Protein AF-A0A512HS38-F1 (afdb_monomer)

Sequence (166 aa):
MVKAQSPTPPDPGSSPLTYTVEVERELPLPPRETALTIDDILADSRSWGAIENRPLHRVSRDGAARILLASPATTDKLCAPLETRGKVSCRNGDLVVLNARRWAHATDSYRDDVLSYRIYLVNHEVGHLLGRGHEECPGQGLPAPVMQQQTYGLDGCRRNVWPSGG

Secondary structure (DSSP, 8-state):
--PPPPPPPPPTTPPPEEEEEEE-TTSSS-HHHHHHHHHHHHHSTTSHHHHTT--EEE-SS--SEEEEEE-HHHHHHHTTTS--TTS--EEETTEEEEEHHHHHH--GGGTT-HHHHHHHHHHHHHHHHTTPPP----STTSBPPTTS-TTT--TTPBP--SSTT-

Solvent-accessible surface area (backbone atoms only — not comparable to full-atom values): 9254 Å² total; per-residue (Å²): 135,84,80,81,78,76,84,78,79,78,65,95,72,50,75,59,51,34,23,28,72,47,58,48,90,86,52,98,62,62,56,68,61,54,40,50,52,52,48,55,46,47,66,32,73,47,19,61,21,53,74,66,52,34,44,61,41,83,40,96,63,93,32,77,26,39,40,33,39,24,52,33,72,55,32,33,63,66,42,53,91,48,86,37,83,52,72,47,60,42,59,48,84,54,37,28,39,40,26,41,61,43,61,74,55,31,40,87,94,27,63,92,40,40,68,57,38,44,42,22,53,52,48,31,32,49,33,42,64,74,67,48,65,78,45,69,54,85,36,71,71,34,47,19,34,28,40,24,67,54,84,83,46,50,83,54,21,35,91,40,41,32,67,62,75,76

Foldseek 3Di:
DDDDDDDDDADQCAEAQEEEEEEDPPDPDDRVVVVVLLVVLCPDCLADCNVRVHHHHYDHDDGPAYEYEDELVVQCVQVPPDRCVSQAWADDARYTYGRNVCLVQNAPLQNVPSSLRNSLRSRQRVCVNVVHAADAQPDAAAAHQSSHPCSVHNRNYDYDRGNPRD

InterPro domains:
  IPR022603 Domain of unknown function DUF3152 [PF11350] (16-155)

pLDDT: mean 90.56, std 16.26, range [25.78, 98.81]

Mean predicted aligned error: 5.72 Å

Organism: NCBI:txid416568

Structure (mmCIF, N/CA/C/O backbone):
data_AF-A0A512HS38-F1
#
_entry.id   AF-A0A512HS38-F1
#
loop_
_atom_site.group_PDB
_atom_site.id
_atom_site.type_symbol
_atom_site.label_atom_id
_atom_site.label_alt_id
_atom_site.label_comp_id
_atom_site.label_asym_id
_atom_site.label_entity_id
_atom_site.label_seq_id
_atom_site.pdbx_PDB_ins_code
_atom_site.Cartn_x
_atom_site.Cartn_y
_atom_site.Cartn_z
_atom_site.occupancy
_atom_site.B_iso_or_equiv
_atom_site.auth_seq_id
_atom_site.auth_comp_id
_atom_site.auth_asym_id
_atom_site.auth_atom_i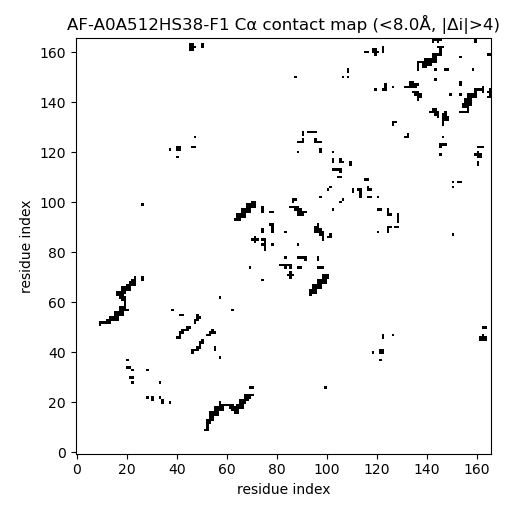d
_atom_site.pdbx_PDB_model_num
ATOM 1 N N . MET A 1 1 ? 11.268 21.304 34.332 1.00 36.81 1 MET A N 1
ATOM 2 C CA . MET A 1 1 ? 9.911 21.300 33.745 1.00 36.81 1 MET A CA 1
ATOM 3 C C . MET A 1 1 ? 10.067 21.439 32.239 1.00 36.81 1 MET A C 1
ATOM 5 O O . MET A 1 1 ? 10.434 22.515 31.788 1.00 36.81 1 MET A O 1
ATOM 9 N N . VAL A 1 2 ? 9.921 20.355 31.476 1.00 28.66 2 VAL A N 1
ATOM 10 C CA . VAL A 1 2 ? 10.061 20.398 30.011 1.00 28.66 2 VAL A CA 1
ATOM 11 C C . VAL A 1 2 ? 8.680 20.683 29.431 1.00 28.66 2 VAL A C 1
ATOM 13 O O . VAL A 1 2 ? 7.751 19.909 29.647 1.00 28.66 2 VAL A O 1
ATOM 16 N N . LYS A 1 3 ? 8.525 21.836 28.773 1.00 25.78 3 LYS A N 1
ATOM 17 C CA . LYS A 1 3 ? 7.300 22.188 28.049 1.00 25.78 3 LYS A CA 1
ATOM 18 C C . LYS A 1 3 ? 7.170 21.263 26.839 1.00 25.78 3 LYS A C 1
ATOM 20 O O . LYS A 1 3 ? 8.071 21.233 26.004 1.00 25.78 3 LYS A O 1
ATOM 25 N N . ALA A 1 4 ? 6.056 20.543 26.750 1.00 30.08 4 ALA A N 1
ATOM 26 C CA . ALA A 1 4 ? 5.655 19.858 25.530 1.00 30.08 4 ALA A CA 1
ATOM 27 C C . ALA A 1 4 ? 5.456 20.900 24.416 1.00 30.08 4 ALA A C 1
ATOM 29 O O . ALA A 1 4 ? 4.760 21.898 24.618 1.00 30.08 4 ALA A O 1
ATOM 30 N N . GLN A 1 5 ? 6.107 20.699 23.272 1.00 32.47 5 GLN A N 1
ATOM 31 C CA . GLN A 1 5 ? 5.839 21.474 22.063 1.00 32.47 5 GLN A CA 1
ATOM 32 C C . GLN A 1 5 ? 4.540 20.965 21.444 1.00 32.47 5 GLN A C 1
ATOM 34 O O . GLN A 1 5 ? 4.385 19.768 21.209 1.00 32.47 5 GLN A O 1
ATOM 39 N N . SER A 1 6 ? 3.601 21.882 21.220 1.00 35.00 6 SER A N 1
ATOM 40 C CA . SER A 1 6 ? 2.385 21.612 20.460 1.00 35.00 6 SER A CA 1
ATOM 41 C C . SER A 1 6 ? 2.747 21.156 19.039 1.00 35.00 6 SER A C 1
ATOM 43 O O . SER A 1 6 ? 3.706 21.689 18.475 1.00 35.00 6 SER A O 1
ATOM 45 N N . PRO A 1 7 ? 2.001 20.210 18.442 1.00 38.53 7 PRO A N 1
ATOM 46 C CA . PRO A 1 7 ? 2.258 19.772 17.076 1.00 38.53 7 PRO A CA 1
ATOM 47 C C . PRO A 1 7 ? 2.070 20.939 16.100 1.00 38.53 7 PRO A C 1
ATOM 49 O O . PRO A 1 7 ? 1.087 21.680 16.171 1.00 38.53 7 PRO A O 1
ATOM 52 N N . THR A 1 8 ? 3.041 21.112 15.207 1.00 42.53 8 THR A N 1
ATOM 53 C CA . THR A 1 8 ? 2.995 22.092 14.120 1.00 42.53 8 THR A CA 1
ATOM 54 C C . THR A 1 8 ? 1.828 21.754 13.183 1.00 42.53 8 THR A C 1
ATOM 56 O O . THR A 1 8 ? 1.689 20.587 12.807 1.00 42.53 8 THR A O 1
ATOM 59 N N . PRO A 1 9 ? 0.980 22.726 12.798 1.00 44.84 9 PRO A N 1
ATOM 60 C CA . PRO A 1 9 ? -0.054 22.483 11.800 1.00 44.84 9 PRO A CA 1
ATOM 61 C C . PRO A 1 9 ? 0.585 22.072 10.461 1.00 44.84 9 PRO A C 1
ATOM 63 O O . PRO A 1 9 ? 1.649 22.596 10.126 1.00 44.84 9 PRO A O 1
ATOM 66 N N . PRO A 1 10 ? -0.023 21.146 9.699 1.00 48.50 10 PRO A N 1
ATOM 67 C CA . PRO A 1 10 ? 0.516 20.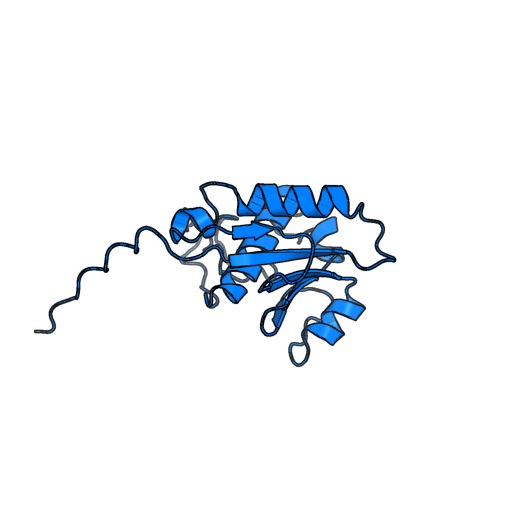723 8.412 1.00 48.50 10 PRO A CA 1
ATOM 68 C C . PRO A 1 10 ? 0.559 21.890 7.418 1.00 48.50 10 PRO A C 1
ATOM 70 O O . PRO A 1 10 ? -0.349 22.722 7.372 1.00 48.50 10 PRO A O 1
ATOM 73 N N . ASP A 1 11 ? 1.624 21.926 6.618 1.00 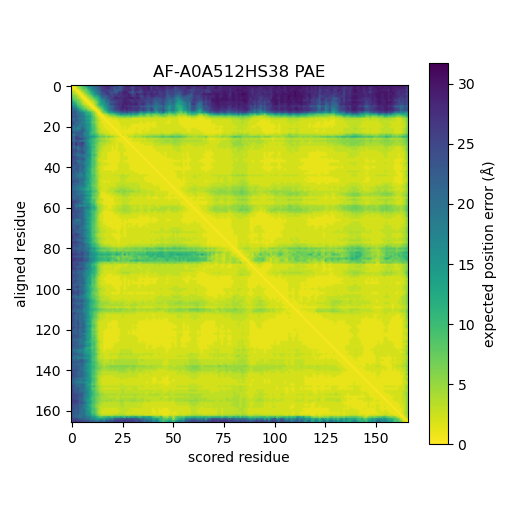54.09 11 ASP A N 1
ATOM 74 C CA . ASP A 1 11 ? 1.887 22.973 5.631 1.00 54.09 11 ASP A CA 1
ATOM 75 C C . ASP A 1 11 ? 0.851 22.888 4.488 1.00 54.09 11 ASP A C 1
ATOM 77 O O . ASP A 1 11 ? 0.688 21.817 3.883 1.00 54.09 11 ASP A O 1
ATOM 81 N N . PRO A 1 12 ? 0.108 23.965 4.174 1.00 45.00 12 PRO A N 1
ATOM 82 C CA . PRO A 1 12 ? -0.843 23.966 3.073 1.00 45.00 12 PRO A CA 1
ATOM 83 C C . PRO A 1 12 ? -0.075 24.041 1.746 1.00 45.00 12 PRO A C 1
ATOM 85 O O . PRO A 1 12 ? 0.206 25.123 1.242 1.00 45.00 12 PRO A O 1
ATOM 88 N N . GLY A 1 13 ? 0.273 22.883 1.178 1.00 50.84 13 GLY A N 1
ATOM 89 C CA . GLY A 1 13 ? 0.879 22.806 -0.159 1.00 50.84 13 GLY A CA 1
ATOM 90 C C . GLY A 1 13 ? 2.068 21.864 -0.311 1.00 50.84 13 GLY A C 1
ATOM 91 O O . GLY A 1 13 ? 2.887 22.088 -1.202 1.00 50.84 13 GLY A O 1
ATOM 92 N N . SER A 1 14 ? 2.201 20.826 0.521 1.00 62.03 14 SER A N 1
ATOM 93 C CA . SER A 1 14 ? 3.265 19.845 0.304 1.00 62.03 14 SER A CA 1
ATOM 94 C C . SER A 1 14 ? 3.130 19.208 -1.090 1.00 62.03 14 SER A C 1
ATOM 96 O O . SER A 1 14 ? 2.057 18.746 -1.485 1.00 62.03 14 SER A O 1
ATOM 98 N N . SER A 1 15 ? 4.212 19.260 -1.876 1.00 79.62 15 SER A N 1
ATOM 99 C CA . SER A 1 15 ? 4.212 18.753 -3.250 1.00 79.62 15 SER A CA 1
ATOM 100 C C . SER A 1 15 ? 3.752 17.294 -3.284 1.00 79.62 15 SER A C 1
ATOM 102 O O . SER A 1 15 ? 4.189 16.496 -2.439 1.00 79.62 15 SER A O 1
ATOM 104 N N . PRO A 1 16 ? 2.905 16.923 -4.262 1.00 88.81 16 PRO A N 1
ATOM 105 C CA . PRO A 1 16 ? 2.365 15.579 -4.337 1.00 88.81 16 PRO A CA 1
ATOM 106 C C . PRO A 1 16 ? 3.488 14.546 -4.449 1.00 88.81 16 PRO A C 1
ATOM 108 O O . PRO A 1 16 ? 4.452 14.740 -5.195 1.00 88.81 16 PRO A O 1
ATOM 111 N N . LEU A 1 17 ? 3.358 13.429 -3.732 1.00 94.75 17 LEU A N 1
ATOM 112 C CA . LEU A 1 17 ? 4.208 12.268 -3.978 1.00 94.75 17 LEU A CA 1
ATOM 113 C C . LEU A 1 17 ? 3.668 11.547 -5.212 1.00 94.75 17 LEU A C 1
ATOM 115 O O . LEU A 1 17 ? 2.566 10.992 -5.192 1.00 94.75 17 LEU A O 1
ATOM 119 N N . THR A 1 18 ? 4.435 11.574 -6.298 1.00 97.19 18 THR A N 1
ATOM 120 C CA . THR A 1 18 ? 4.066 10.864 -7.519 1.00 97.19 18 THR A CA 1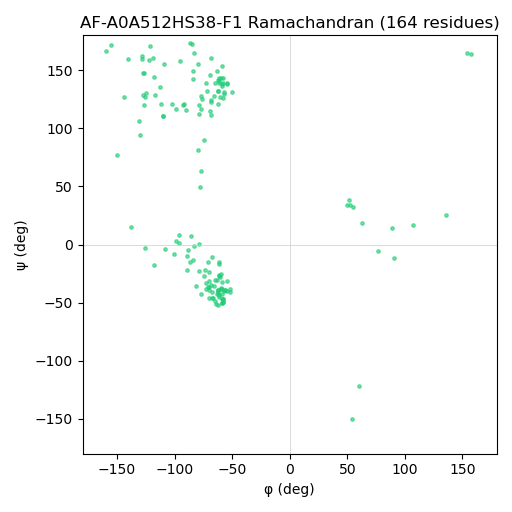
ATOM 121 C C . THR A 1 18 ? 4.493 9.407 -7.447 1.00 97.19 18 THR A C 1
ATOM 123 O O . THR A 1 18 ? 5.567 9.085 -6.938 1.00 97.19 18 THR A O 1
ATOM 126 N N . TYR A 1 19 ? 3.673 8.513 -7.988 1.00 98.25 19 TYR A N 1
ATOM 127 C CA . TYR A 1 19 ? 4.005 7.096 -8.063 1.00 98.25 19 TYR A CA 1
ATOM 128 C C . TYR A 1 19 ? 3.573 6.474 -9.386 1.00 98.25 19 TYR A C 1
ATOM 130 O O . TYR A 1 19 ? 2.705 6.990 -10.085 1.00 98.25 19 TYR A O 1
ATOM 138 N N . THR A 1 20 ? 4.175 5.345 -9.732 1.00 98.56 20 THR A N 1
ATOM 139 C CA . THR A 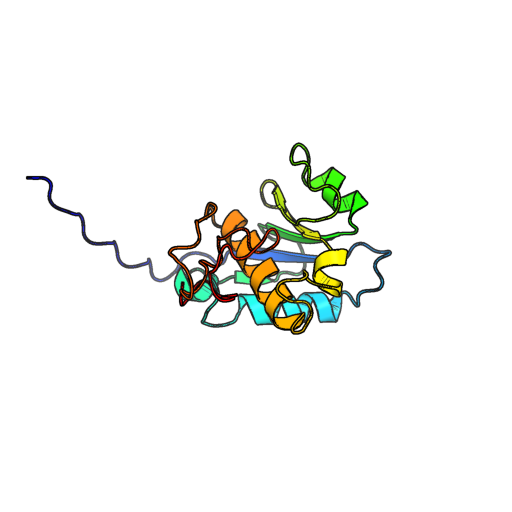1 20 ? 3.700 4.464 -10.806 1.00 98.56 20 THR A CA 1
ATOM 140 C C . THR A 1 20 ? 3.140 3.176 -10.209 1.00 98.56 20 THR A C 1
ATOM 142 O O . THR A 1 20 ? 3.512 2.794 -9.098 1.00 98.56 20 THR A O 1
ATOM 145 N N . VAL A 1 21 ? 2.243 2.511 -10.939 1.00 98.56 21 VAL A N 1
ATOM 146 C CA . VAL A 1 21 ? 1.776 1.162 -10.597 1.00 98.56 21 VAL A CA 1
ATOM 147 C C . VAL A 1 21 ? 2.173 0.206 -11.707 1.00 98.56 21 VAL A C 1
ATOM 149 O O . VAL A 1 21 ? 1.884 0.445 -12.880 1.00 98.56 21 VAL A O 1
ATOM 152 N N . GLU A 1 22 ? 2.806 -0.888 -11.313 1.00 98.19 22 GLU A N 1
ATOM 153 C CA . GLU A 1 22 ? 3.312 -1.931 -12.187 1.00 98.19 22 GLU A CA 1
ATOM 154 C C . GLU A 1 22 ? 2.795 -3.298 -11.730 1.00 98.19 22 GLU A C 1
ATOM 156 O O . GLU A 1 22 ? 2.611 -3.559 -10.540 1.00 98.19 22 GLU A O 1
ATOM 161 N N . VAL A 1 23 ? 2.583 -4.195 -12.689 1.00 98.31 23 VAL A N 1
ATOM 162 C CA . VAL A 1 23 ? 2.236 -5.596 -12.439 1.00 98.31 23 VAL A CA 1
ATOM 163 C C . VAL A 1 23 ? 3.221 -6.456 -13.215 1.00 98.31 23 VAL A C 1
ATOM 165 O O . VAL A 1 23 ? 3.433 -6.237 -14.410 1.00 98.31 23 VAL A O 1
ATOM 168 N N . GLU A 1 24 ? 3.843 -7.420 -12.541 1.00 98.06 24 GLU A N 1
ATOM 169 C CA . GLU A 1 24 ? 4.737 -8.380 -13.185 1.00 98.06 24 GLU A CA 1
ATOM 170 C C . GLU A 1 24 ? 4.007 -9.140 -14.309 1.00 98.06 24 GLU A C 1
ATOM 172 O O . GLU A 1 24 ? 2.897 -9.638 -14.126 1.00 98.06 24 GLU A O 1
ATOM 177 N N . ARG A 1 25 ? 4.643 -9.215 -15.488 1.00 91.00 25 ARG A N 1
ATOM 178 C CA . ARG A 1 25 ? 4.030 -9.597 -16.777 1.00 91.00 25 ARG A CA 1
ATOM 179 C C . ARG A 1 25 ? 3.290 -10.940 -16.776 1.00 91.00 25 ARG A C 1
ATOM 181 O O . ARG A 1 25 ? 2.347 -11.098 -17.541 1.00 91.00 25 ARG A O 1
ATOM 188 N N . GLU A 1 26 ? 3.729 -11.896 -15.966 1.00 91.12 26 GLU A N 1
ATOM 189 C CA . GLU A 1 26 ? 3.195 -13.267 -15.948 1.00 91.12 26 GLU A CA 1
ATOM 190 C C . GLU A 1 26 ? 2.170 -13.503 -14.830 1.00 91.12 26 GLU A C 1
ATOM 192 O O . GLU A 1 26 ? 1.662 -14.614 -14.667 1.00 91.12 26 GLU A O 1
ATOM 197 N N . LEU A 1 27 ? 1.832 -12.469 -14.055 1.00 94.62 27 LEU A N 1
ATOM 198 C CA . LEU A 1 27 ? 0.772 -12.577 -13.064 1.00 94.62 27 LEU A CA 1
ATOM 199 C C . LEU A 1 27 ? -0.602 -12.610 -13.751 1.00 94.62 27 LEU A C 1
ATOM 201 O O . LEU A 1 27 ? -0.859 -11.804 -14.648 1.00 94.62 27 LEU A O 1
ATOM 205 N N . PRO A 1 28 ? -1.538 -13.463 -13.294 1.00 94.25 28 PRO A N 1
ATOM 206 C CA . PRO A 1 28 ? -2.910 -13.506 -13.798 1.00 94.25 28 PRO A CA 1
ATOM 207 C C . PRO A 1 28 ? -3.751 -12.357 -13.210 1.00 94.25 28 PRO A C 1
ATOM 209 O O . PRO A 1 28 ? -4.824 -12.575 -12.651 1.00 94.25 28 PRO A O 1
ATOM 212 N N . LEU A 1 29 ? -3.232 -11.129 -13.269 1.00 92.88 29 LEU A N 1
ATOM 213 C CA . LEU A 1 29 ? -3.847 -9.930 -12.712 1.00 92.88 29 LEU A CA 1
ATOM 214 C C . LEU A 1 29 ? -3.969 -8.855 -13.800 1.00 92.88 29 LEU A C 1
ATOM 216 O O . LEU A 1 29 ? -2.966 -8.531 -14.434 1.00 92.88 29 LEU A O 1
ATOM 220 N N . PRO A 1 30 ? -5.166 -8.286 -14.022 1.00 94.00 30 PRO A N 1
ATOM 221 C CA . PRO A 1 30 ? -5.379 -7.237 -15.017 1.00 94.00 30 PRO A CA 1
ATOM 222 C C . PRO A 1 30 ? -4.684 -5.927 -14.596 1.00 94.00 30 PRO A C 1
ATOM 224 O O . PRO A 1 30 ? -5.156 -5.266 -13.667 1.00 94.00 30 PRO A O 1
ATOM 227 N N . PRO A 1 31 ? -3.615 -5.471 -15.288 1.00 94.19 31 PRO A N 1
ATOM 228 C CA . PRO A 1 31 ? -2.785 -4.370 -14.787 1.00 94.19 31 PRO A CA 1
ATOM 229 C C . PRO A 1 31 ? -3.543 -3.056 -14.576 1.00 94.19 31 PRO A C 1
ATOM 231 O O . PRO A 1 31 ? -3.302 -2.339 -13.608 1.00 94.19 31 PRO A O 1
ATOM 234 N N . ARG A 1 32 ? -4.500 -2.751 -15.462 1.00 95.06 32 ARG A N 1
ATOM 235 C CA . ARG A 1 32 ? -5.318 -1.534 -15.372 1.00 95.06 32 ARG A CA 1
ATOM 236 C C . ARG A 1 32 ? -6.234 -1.542 -14.149 1.00 95.06 32 ARG A C 1
ATOM 238 O O . ARG A 1 32 ? -6.322 -0.533 -13.463 1.00 95.06 32 ARG A O 1
ATOM 245 N N . GLU A 1 33 ? -6.917 -2.649 -13.887 1.00 96.62 33 GLU A N 1
ATOM 246 C CA . GLU A 1 33 ? -7.836 -2.761 -12.746 1.00 96.62 33 GLU A CA 1
ATOM 247 C C . GLU A 1 33 ? -7.073 -2.812 -11.422 1.00 96.62 33 GLU A C 1
ATOM 249 O O . GLU A 1 33 ? -7.501 -2.203 -10.444 1.00 96.62 33 GLU A O 1
ATOM 254 N N . THR A 1 34 ? -5.906 -3.464 -11.401 1.00 96.69 34 THR A N 1
ATOM 255 C CA . THR A 1 34 ? -4.993 -3.418 -10.254 1.00 96.69 34 THR A CA 1
ATOM 256 C C . THR A 1 34 ? -4.566 -1.984 -9.946 1.00 96.69 34 THR A C 1
ATOM 258 O O . THR A 1 34 ? -4.653 -1.567 -8.794 1.00 96.69 34 THR A O 1
ATOM 261 N N . ALA A 1 35 ? -4.164 -1.214 -10.962 1.00 97.56 35 ALA A N 1
ATOM 262 C CA . ALA A 1 35 ? -3.795 0.188 -10.783 1.00 97.56 35 ALA A CA 1
ATOM 263 C C . ALA A 1 35 ? -4.958 1.039 -10.267 1.00 97.56 35 ALA A C 1
ATOM 265 O O . ALA A 1 35 ? -4.768 1.772 -9.307 1.00 97.56 35 ALA A O 1
ATOM 266 N N . LEU A 1 36 ? -6.159 0.887 -10.832 1.00 97.69 36 LEU A N 1
ATOM 267 C CA . LEU A 1 36 ? -7.345 1.604 -10.351 1.00 97.69 36 LEU A CA 1
ATOM 268 C C . LEU A 1 36 ? -7.698 1.235 -8.905 1.00 97.69 36 LEU A C 1
ATOM 270 O O . LEU A 1 36 ? -8.012 2.113 -8.117 1.00 97.69 36 LEU A O 1
ATOM 274 N N . THR A 1 37 ? -7.565 -0.039 -8.526 1.00 98.50 37 THR A N 1
ATOM 275 C CA . THR A 1 37 ? -7.790 -0.465 -7.135 1.00 98.50 37 THR A CA 1
ATOM 276 C C . THR A 1 37 ? -6.813 0.226 -6.180 1.00 98.50 37 THR A C 1
ATOM 278 O O . THR A 1 37 ? -7.207 0.660 -5.104 1.00 98.50 37 THR A O 1
ATOM 281 N N . ILE A 1 38 ? -5.533 0.322 -6.554 1.00 98.62 38 ILE A N 1
ATOM 282 C CA . ILE A 1 38 ? -4.518 1.010 -5.743 1.00 98.62 38 ILE A CA 1
ATOM 283 C C . ILE A 1 38 ? -4.796 2.518 -5.691 1.00 98.62 38 ILE A C 1
ATOM 285 O O . ILE A 1 38 ? -4.693 3.102 -4.613 1.00 98.62 38 ILE A O 1
ATOM 289 N N . ASP A 1 39 ? -5.188 3.126 -6.814 1.00 97.69 39 ASP A N 1
ATOM 290 C CA . ASP A 1 39 ? -5.571 4.540 -6.877 1.00 97.69 39 ASP A CA 1
ATOM 291 C C . ASP A 1 39 ? -6.731 4.837 -5.919 1.00 97.69 39 ASP A C 1
ATOM 293 O O . ASP A 1 39 ? -6.632 5.759 -5.113 1.00 97.69 39 ASP A O 1
ATOM 297 N N . ASP A 1 40 ? -7.796 4.029 -5.966 1.00 98.25 40 ASP A N 1
ATOM 298 C CA . ASP A 1 40 ? -8.986 4.197 -5.127 1.00 98.25 40 ASP A CA 1
ATOM 299 C C . ASP A 1 40 ? -8.651 4.063 -3.636 1.00 98.25 40 ASP A C 1
ATOM 301 O O . ASP A 1 40 ? -9.147 4.837 -2.817 1.00 98.25 40 ASP A O 1
ATOM 305 N N . ILE A 1 41 ? -7.770 3.121 -3.274 1.00 98.56 41 ILE A N 1
ATOM 306 C CA . ILE A 1 41 ? -7.286 2.976 -1.894 1.00 98.56 41 ILE A CA 1
ATOM 307 C C . ILE A 1 41 ? -6.540 4.240 -1.464 1.00 98.56 41 ILE A C 1
ATOM 309 O O . ILE A 1 41 ? -6.845 4.799 -0.418 1.00 98.56 41 ILE A O 1
ATOM 313 N N . LEU A 1 42 ? -5.561 4.690 -2.252 1.00 98.00 42 LEU A N 1
ATOM 314 C CA . LEU A 1 42 ? -4.685 5.801 -1.870 1.00 98.00 42 LEU A CA 1
ATOM 315 C C . LEU A 1 42 ? -5.368 7.173 -1.933 1.00 98.00 42 LEU A C 1
ATOM 317 O O . LEU A 1 42 ? -4.908 8.101 -1.265 1.00 98.00 42 LEU A O 1
ATOM 321 N N . ALA A 1 43 ? -6.443 7.300 -2.712 1.00 96.25 43 ALA A N 1
ATOM 322 C CA . ALA A 1 43 ? -7.267 8.500 -2.797 1.00 96.25 43 ALA A CA 1
ATOM 323 C C . ALA A 1 43 ? -8.337 8.590 -1.693 1.00 96.25 43 ALA A C 1
ATOM 325 O O . ALA A 1 43 ? -8.921 9.660 -1.512 1.00 96.25 43 ALA A O 1
ATOM 326 N N . ASP A 1 44 ? -8.612 7.505 -0.957 1.00 97.56 44 ASP A N 1
ATOM 327 C CA . ASP A 1 44 ? -9.587 7.514 0.137 1.00 97.56 44 ASP A CA 1
ATOM 328 C C . ASP A 1 44 ? -9.164 8.508 1.232 1.00 97.56 44 ASP A C 1
ATOM 330 O O . ASP A 1 44 ? -7.998 8.584 1.627 1.00 97.56 44 ASP A O 1
ATOM 334 N N . SER A 1 45 ? -10.124 9.259 1.780 1.00 96.25 45 SER A N 1
ATOM 335 C CA . SER A 1 45 ? -9.871 10.259 2.827 1.00 96.25 45 SER A CA 1
ATOM 336 C C . SER A 1 45 ? -9.283 9.679 4.120 1.00 96.25 45 SER A C 1
ATOM 338 O O . SER A 1 45 ? -8.807 10.424 4.972 1.00 96.25 45 SER A O 1
ATOM 340 N N . ARG A 1 46 ? -9.353 8.357 4.293 1.00 97.44 46 ARG A N 1
ATOM 341 C CA . ARG A 1 46 ? -8.794 7.621 5.433 1.00 97.44 46 ARG A CA 1
ATOM 342 C C . ARG A 1 46 ? -7.327 7.231 5.235 1.00 97.44 46 ARG A C 1
ATOM 344 O O . ARG A 1 46 ? -6.671 6.851 6.205 1.00 97.44 46 ARG A O 1
ATOM 351 N N . SER A 1 47 ? -6.822 7.306 4.003 1.00 97.94 47 SER A N 1
ATOM 352 C CA . SER A 1 47 ? -5.443 6.982 3.632 1.00 97.94 47 SER A CA 1
ATOM 353 C C . SER A 1 47 ? -4.471 8.135 3.865 1.00 97.94 47 SER A C 1
ATOM 355 O O . SER A 1 47 ? -4.852 9.292 4.041 1.00 97.94 47 SER A O 1
ATOM 357 N N . TRP A 1 48 ? -3.176 7.810 3.848 1.00 97.12 48 TRP A N 1
ATOM 358 C CA . TRP A 1 48 ? -2.097 8.724 4.227 1.00 97.12 48 TRP A CA 1
ATOM 359 C C . TRP A 1 48 ? -2.129 10.072 3.513 1.00 97.12 48 TRP A C 1
ATOM 361 O O . TRP A 1 48 ? -1.870 11.086 4.150 1.00 97.12 48 TRP A O 1
ATOM 371 N N . GLY A 1 49 ? -2.474 10.108 2.222 1.00 94.75 49 GLY A N 1
ATOM 372 C CA . GLY A 1 49 ? -2.441 11.356 1.462 1.00 94.75 49 GLY A CA 1
ATOM 373 C C . GLY A 1 49 ? -3.352 12.442 2.038 1.00 94.75 49 GLY A C 1
ATOM 374 O O . GLY A 1 49 ? -2.965 13.610 2.098 1.00 94.75 49 GLY A O 1
ATOM 375 N N . ALA A 1 50 ? -4.527 12.045 2.532 1.00 93.25 50 ALA A N 1
ATOM 376 C CA . ALA A 1 50 ? -5.453 12.939 3.215 1.00 93.25 50 ALA A CA 1
ATOM 377 C C . ALA A 1 50 ? -5.010 13.238 4.656 1.00 93.25 50 ALA A C 1
ATOM 379 O O . ALA A 1 50 ? -5.044 14.391 5.079 1.00 93.25 50 ALA A O 1
ATOM 380 N N . ILE A 1 51 ? -4.552 12.223 5.397 1.00 93.00 51 ILE A N 1
ATOM 381 C CA . ILE A 1 51 ? -4.167 12.359 6.814 1.00 93.00 51 ILE A CA 1
ATOM 382 C C . ILE A 1 51 ? -2.906 13.211 7.005 1.00 93.00 51 ILE A C 1
ATOM 384 O O . ILE A 1 51 ? -2.805 13.959 7.974 1.00 93.00 51 ILE A O 1
ATOM 388 N N . GLU A 1 52 ? -1.957 13.136 6.075 1.00 92.44 52 GLU A N 1
ATOM 389 C CA . GLU A 1 52 ? -0.698 13.887 6.123 1.00 92.44 52 GLU A CA 1
ATOM 390 C C . GLU A 1 52 ? -0.739 15.192 5.318 1.00 92.44 52 GLU A C 1
ATOM 392 O O . GLU A 1 52 ? 0.267 15.896 5.246 1.00 92.44 52 GLU A O 1
ATOM 397 N N . ASN A 1 53 ? -1.882 15.525 4.705 1.00 90.12 53 ASN A N 1
ATOM 398 C CA . ASN A 1 53 ? -2.024 16.666 3.795 1.00 90.12 53 ASN A CA 1
ATOM 399 C C . ASN A 1 53 ? -0.951 16.679 2.682 1.00 90.12 53 ASN A C 1
ATOM 401 O O . ASN A 1 53 ? -0.421 17.733 2.313 1.00 90.12 53 ASN A O 1
ATOM 405 N N . ARG A 1 54 ? -0.617 15.487 2.168 1.00 91.31 54 ARG A N 1
ATOM 406 C CA . ARG A 1 54 ? 0.367 15.264 1.105 1.00 91.31 54 ARG A CA 1
ATOM 407 C C . ARG A 1 54 ? -0.239 14.378 0.019 1.00 91.31 54 ARG A C 1
ATOM 409 O O . ARG A 1 54 ? -0.187 13.153 0.132 1.00 91.31 54 ARG A O 1
ATOM 416 N N . PRO A 1 55 ? -0.804 14.963 -1.046 1.00 91.19 55 PRO A N 1
ATOM 417 C CA . PRO A 1 55 ? -1.512 14.194 -2.058 1.00 91.19 55 PRO A CA 1
ATOM 418 C C . PRO A 1 55 ? -0.639 13.109 -2.710 1.00 91.19 55 PRO A C 1
ATOM 420 O O . PRO A 1 55 ? 0.527 13.342 -3.039 1.00 91.19 55 PRO A O 1
ATOM 423 N N . LEU A 1 56 ? -1.215 11.926 -2.930 1.00 95.62 56 LEU A N 1
ATOM 424 C CA . LEU A 1 56 ? -0.580 10.817 -3.643 1.00 95.62 56 LEU A CA 1
ATOM 425 C C . LEU A 1 56 ? -1.142 10.767 -5.065 1.00 95.62 56 LEU A C 1
ATOM 427 O O . LEU A 1 56 ? -2.347 10.610 -5.244 1.00 95.62 56 LEU A O 1
ATOM 431 N N . HIS A 1 57 ? -0.288 10.888 -6.083 1.00 94.44 57 HIS A N 1
ATOM 432 C CA . HIS A 1 57 ? -0.737 10.983 -7.476 1.00 94.44 57 HIS A CA 1
ATOM 433 C C . HIS A 1 57 ? -0.071 9.949 -8.375 1.00 94.44 57 HIS A C 1
ATOM 435 O O . HIS A 1 57 ? 1.147 9.967 -8.568 1.00 94.44 57 HIS A O 1
ATOM 441 N N . ARG A 1 58 ? -0.877 9.089 -9.004 1.00 96.88 58 ARG A N 1
ATOM 442 C CA . ARG A 1 58 ? -0.353 8.173 -10.011 1.00 96.88 58 ARG A CA 1
ATOM 443 C C . ARG A 1 58 ? 0.023 8.925 -11.287 1.00 96.88 58 ARG A C 1
ATOM 445 O O . ARG A 1 58 ? -0.765 9.697 -11.830 1.00 96.88 58 ARG A O 1
ATOM 452 N N . VAL A 1 59 ? 1.215 8.647 -11.799 1.00 96.56 59 VAL A N 1
ATOM 453 C CA . VAL A 1 59 ? 1.716 9.100 -13.101 1.00 96.56 59 VAL A CA 1
ATOM 454 C C . VAL A 1 59 ? 2.012 7.895 -13.995 1.00 96.56 59 VAL A C 1
ATOM 456 O O . VAL A 1 59 ? 2.127 6.762 -13.530 1.00 96.56 59 VAL A O 1
ATOM 459 N N . SER A 1 60 ? 2.091 8.117 -15.307 1.00 88.31 60 SER A N 1
ATOM 460 C CA . SER A 1 60 ? 2.316 7.040 -16.284 1.00 88.31 60 SER A CA 1
ATOM 461 C C . SER A 1 60 ? 3.777 6.595 -16.387 1.00 88.31 60 SER A C 1
ATOM 463 O O . SER A 1 60 ? 4.039 5.480 -16.827 1.00 88.31 60 SER A O 1
ATOM 465 N N . ARG A 1 61 ? 4.717 7.461 -16.003 1.00 89.75 61 ARG A N 1
ATOM 466 C CA . ARG A 1 61 ? 6.165 7.222 -15.986 1.00 89.75 61 ARG A CA 1
ATOM 467 C C . ARG A 1 61 ? 6.841 8.209 -15.040 1.00 89.75 61 ARG A C 1
ATOM 469 O O . ARG A 1 61 ? 6.218 9.200 -14.663 1.00 89.75 61 ARG A O 1
ATOM 476 N N . ASP A 1 62 ? 8.100 7.941 -14.708 1.00 92.00 62 ASP A N 1
ATOM 477 C CA . ASP A 1 62 ? 8.980 8.858 -13.971 1.00 92.00 62 ASP A CA 1
ATOM 478 C C . ASP A 1 62 ? 8.388 9.336 -12.626 1.00 92.00 62 ASP A C 1
ATOM 480 O O . ASP A 1 62 ? 8.608 10.464 -12.188 1.00 92.00 62 ASP A O 1
ATOM 484 N N . GLY A 1 63 ? 7.595 8.475 -11.975 1.00 94.75 63 GLY A N 1
ATOM 485 C CA . GLY A 1 63 ? 7.088 8.721 -10.627 1.00 94.75 63 GLY A CA 1
ATOM 486 C C . GLY A 1 63 ? 8.215 8.663 -9.600 1.00 94.75 63 GLY A C 1
ATOM 487 O O . GLY A 1 63 ? 9.136 7.861 -9.742 1.00 94.75 63 GLY A O 1
ATOM 488 N N . ALA A 1 64 ? 8.120 9.484 -8.554 1.00 96.69 64 ALA A N 1
ATOM 489 C CA . ALA A 1 64 ? 9.087 9.485 -7.459 1.00 96.69 64 ALA A CA 1
ATOM 490 C C . ALA A 1 64 ? 9.137 8.136 -6.720 1.00 96.69 64 ALA A C 1
ATOM 492 O O . ALA A 1 64 ? 10.175 7.785 -6.176 1.00 96.69 64 ALA A O 1
ATOM 493 N N . ALA A 1 65 ? 8.038 7.376 -6.734 1.00 98.00 65 ALA A N 1
ATOM 494 C CA . ALA A 1 65 ? 7.969 6.015 -6.218 1.00 98.00 65 ALA A CA 1
ATOM 495 C C . ALA A 1 65 ? 7.380 5.022 -7.233 1.00 98.00 65 ALA A C 1
ATOM 497 O O . ALA A 1 65 ? 6.700 5.385 -8.201 1.00 98.00 65 ALA A O 1
ATOM 498 N N . ARG A 1 66 ? 7.613 3.732 -6.993 1.00 98.50 66 ARG A N 1
ATOM 499 C CA . ARG A 1 66 ? 7.066 2.626 -7.791 1.00 98.50 66 ARG A CA 1
ATOM 500 C C . ARG A 1 66 ? 6.317 1.664 -6.883 1.00 98.50 66 ARG A C 1
ATOM 502 O O . ARG A 1 66 ? 6.869 1.230 -5.880 1.00 98.50 66 ARG A O 1
ATOM 509 N N . ILE A 1 67 ? 5.092 1.303 -7.248 1.00 98.75 67 ILE A N 1
ATOM 510 C CA . ILE A 1 67 ? 4.307 0.258 -6.585 1.00 98.75 67 ILE A CA 1
ATOM 511 C C . ILE A 1 67 ? 4.216 -0.926 -7.545 1.00 98.75 67 ILE A C 1
ATOM 513 O O . ILE A 1 67 ? 3.558 -0.842 -8.579 1.00 98.75 67 ILE A O 1
ATOM 517 N N . LEU A 1 68 ? 4.886 -2.025 -7.215 1.00 98.62 68 LEU A N 1
ATOM 518 C CA . LEU A 1 68 ? 4.968 -3.220 -8.046 1.00 98.62 68 LEU A CA 1
ATOM 519 C C . LEU A 1 68 ? 4.226 -4.380 -7.388 1.00 98.62 68 LEU A C 1
ATOM 521 O O . LEU A 1 68 ? 4.614 -4.826 -6.310 1.00 98.62 68 LEU A O 1
ATOM 525 N N . LEU A 1 69 ? 3.226 -4.939 -8.069 1.00 98.50 69 LEU A N 1
ATOM 526 C CA . LEU A 1 69 ? 2.753 -6.286 -7.757 1.00 98.50 69 LEU A CA 1
ATOM 527 C C . LEU A 1 69 ? 3.703 -7.323 -8.355 1.00 98.50 69 LEU A C 1
ATOM 529 O O . LEU A 1 69 ? 3.868 -7.389 -9.575 1.00 98.50 69 LEU A O 1
ATOM 533 N N . ALA A 1 70 ? 4.280 -8.150 -7.489 1.00 98.25 70 ALA A N 1
ATOM 534 C CA . ALA A 1 70 ? 5.280 -9.147 -7.846 1.00 98.25 70 ALA A CA 1
ATOM 535 C C . ALA A 1 70 ? 4.897 -10.547 -7.349 1.00 98.25 70 ALA A C 1
ATOM 537 O O . ALA A 1 70 ? 4.273 -10.721 -6.300 1.00 98.25 70 ALA A O 1
ATOM 538 N N . SER A 1 71 ? 5.296 -11.565 -8.102 1.00 97.75 71 SER A N 1
ATOM 539 C CA . SER A 1 71 ? 5.252 -12.964 -7.700 1.00 97.75 71 SER A CA 1
ATOM 540 C C . SER A 1 71 ? 6.075 -13.181 -6.422 1.00 97.75 71 SER A C 1
ATOM 542 O O . SER A 1 71 ? 7.041 -12.455 -6.189 1.00 97.75 71 SER A O 1
ATOM 544 N N . PRO A 1 72 ? 5.766 -14.204 -5.601 1.00 96.81 72 PRO A N 1
ATOM 545 C CA . PRO A 1 72 ? 6.508 -14.467 -4.366 1.00 96.81 72 PRO A CA 1
ATOM 546 C C . PRO A 1 72 ? 8.031 -14.547 -4.550 1.00 96.81 72 PRO A C 1
ATOM 548 O O . PRO A 1 72 ? 8.774 -13.989 -3.750 1.00 96.81 72 PRO A O 1
ATOM 551 N N . ALA A 1 73 ? 8.492 -15.187 -5.630 1.00 96.25 73 ALA A N 1
ATOM 552 C CA . ALA A 1 73 ? 9.916 -15.324 -5.927 1.00 96.25 73 ALA A CA 1
ATOM 553 C C . ALA A 1 73 ? 10.565 -13.991 -6.336 1.00 96.25 73 ALA A C 1
ATOM 555 O O . ALA A 1 73 ? 11.716 -13.729 -5.986 1.00 96.25 73 ALA A O 1
ATOM 556 N N . THR A 1 74 ? 9.846 -13.144 -7.075 1.00 97.19 74 THR A N 1
ATOM 557 C CA . THR A 1 74 ? 10.312 -11.795 -7.417 1.00 97.19 74 THR A CA 1
ATOM 558 C C . THR A 1 74 ? 10.314 -10.895 -6.181 1.00 97.19 74 THR A C 1
ATOM 560 O O . THR A 1 74 ? 11.283 -10.168 -5.970 1.00 97.19 74 THR A O 1
ATOM 563 N N . THR A 1 75 ? 9.307 -11.003 -5.308 1.00 97.38 75 THR A N 1
ATOM 564 C CA . THR A 1 75 ? 9.274 -10.310 -4.012 1.00 97.38 75 THR A CA 1
ATOM 565 C C . THR A 1 75 ? 10.478 -10.668 -3.143 1.00 97.38 75 THR A C 1
ATOM 567 O O . THR A 1 75 ? 11.172 -9.762 -2.694 1.00 97.38 75 THR A O 1
ATOM 570 N N . ASP A 1 76 ? 10.797 -11.957 -2.975 1.00 95.38 76 ASP A N 1
ATOM 571 C CA . ASP A 1 76 ? 11.971 -12.398 -2.201 1.00 95.38 76 ASP A CA 1
ATOM 572 C C . ASP A 1 76 ? 13.278 -11.760 -2.701 1.00 95.38 76 ASP A C 1
ATOM 574 O O . ASP A 1 76 ? 14.118 -11.342 -1.906 1.00 95.38 76 ASP A O 1
ATOM 578 N N . LYS A 1 77 ? 13.444 -11.642 -4.024 1.00 96.25 77 LYS A N 1
ATOM 579 C CA . LYS A 1 77 ? 14.634 -11.029 -4.630 1.00 96.25 77 LYS A CA 1
ATOM 580 C C . LYS A 1 77 ? 14.687 -9.520 -4.407 1.00 96.25 77 LYS A C 1
ATOM 582 O O . LYS A 1 77 ? 15.742 -8.996 -4.065 1.00 96.25 77 LYS A O 1
ATOM 587 N N . LEU A 1 78 ? 13.574 -8.820 -4.629 1.00 96.50 78 LEU A N 1
ATOM 588 C CA . LEU A 1 78 ? 13.520 -7.355 -4.564 1.00 96.50 78 LEU A CA 1
ATOM 589 C C . LEU A 1 78 ? 13.550 -6.817 -3.129 1.00 96.50 78 LEU A C 1
ATOM 591 O O . LEU A 1 78 ? 14.016 -5.700 -2.906 1.00 96.50 78 LEU A O 1
ATOM 595 N N . CYS A 1 79 ? 13.073 -7.608 -2.170 1.00 95.12 79 CYS A N 1
ATOM 596 C CA . CYS A 1 79 ? 13.054 -7.257 -0.754 1.00 95.12 79 CYS A CA 1
ATOM 597 C C . CYS A 1 79 ? 14.333 -7.652 -0.003 1.00 95.12 79 CYS A C 1
ATOM 599 O O . CYS A 1 79 ? 14.470 -7.314 1.171 1.00 95.12 79 CYS A O 1
ATOM 601 N N . ALA A 1 80 ? 15.277 -8.349 -0.645 1.00 91.88 80 ALA A N 1
ATOM 602 C CA . ALA A 1 80 ? 16.538 -8.725 -0.017 1.00 91.88 80 ALA A CA 1
ATOM 603 C C . ALA A 1 80 ? 17.269 -7.489 0.563 1.00 91.88 80 ALA A C 1
ATOM 605 O O . ALA A 1 80 ? 17.296 -6.436 -0.081 1.00 91.88 80 ALA A O 1
ATOM 606 N N . PRO A 1 81 ? 17.873 -7.592 1.765 1.00 90.12 81 PRO A N 1
ATOM 607 C CA . PRO A 1 81 ? 18.137 -8.816 2.531 1.00 90.12 81 PRO A CA 1
ATOM 608 C C . PRO A 1 81 ? 16.984 -9.295 3.436 1.00 90.12 81 PRO A C 1
ATOM 610 O O . PRO A 1 81 ? 17.186 -10.223 4.216 1.00 90.12 81 PRO A O 1
ATOM 613 N N . LEU A 1 82 ? 15.788 -8.697 3.369 1.00 87.06 82 LEU A N 1
ATOM 614 C CA . LEU A 1 82 ? 14.641 -9.171 4.148 1.00 87.06 82 LEU A CA 1
ATOM 615 C C . LEU A 1 82 ? 14.212 -10.564 3.674 1.00 87.06 82 LEU A C 1
ATOM 617 O O . LEU A 1 82 ? 13.924 -10.782 2.497 1.00 87.06 82 LEU A O 1
ATOM 621 N N . GLU A 1 83 ? 14.104 -11.507 4.608 1.00 86.19 83 GLU A N 1
ATOM 622 C CA . GLU A 1 83 ? 13.616 -12.853 4.315 1.00 86.19 83 GLU A CA 1
ATOM 623 C C . GLU A 1 83 ? 12.084 -12.875 4.222 1.00 86.19 83 GLU A C 1
ATOM 625 O O . GLU A 1 83 ? 11.397 -13.261 5.171 1.00 86.19 83 GLU A O 1
ATOM 630 N N . THR A 1 84 ? 11.518 -12.487 3.073 1.00 81.94 84 THR A N 1
ATOM 631 C CA . THR A 1 84 ? 10.048 -12.481 2.927 1.00 81.94 84 THR A CA 1
ATOM 632 C C . THR A 1 84 ? 9.449 -13.885 2.875 1.00 81.94 84 THR A C 1
ATOM 634 O O . THR A 1 84 ? 8.270 -14.076 3.193 1.00 81.94 84 THR A O 1
ATOM 637 N N . ARG A 1 85 ? 10.260 -14.880 2.483 1.00 84.62 85 ARG A N 1
ATOM 638 C CA . ARG A 1 85 ? 9.893 -16.294 2.296 1.00 84.62 85 ARG A CA 1
ATOM 639 C C . ARG A 1 85 ? 8.639 -16.448 1.429 1.00 84.62 85 ARG A C 1
ATOM 641 O O . ARG A 1 85 ? 7.790 -17.305 1.695 1.00 84.62 85 ARG A O 1
ATOM 648 N N . GLY A 1 86 ? 8.480 -15.550 0.458 1.00 80.88 86 GLY A N 1
ATOM 649 C CA . GLY A 1 86 ? 7.331 -15.443 -0.430 1.00 80.88 86 GLY A CA 1
ATOM 650 C C . GLY A 1 86 ? 6.003 -15.117 0.263 1.00 80.88 86 GLY A C 1
ATOM 651 O O . GLY A 1 86 ? 4.940 -15.383 -0.306 1.00 80.88 86 GLY A O 1
ATOM 652 N N . LYS A 1 87 ? 6.027 -14.594 1.496 1.00 84.56 87 LYS A N 1
ATOM 653 C CA . LYS A 1 87 ? 4.840 -14.434 2.353 1.00 84.56 87 LYS A CA 1
ATOM 654 C C . LYS A 1 87 ? 4.502 -12.998 2.726 1.00 84.56 87 LYS A C 1
ATOM 656 O O . LYS A 1 87 ? 3.367 -12.798 3.156 1.00 84.56 87 LYS A O 1
ATOM 661 N N . VAL A 1 88 ? 5.421 -12.049 2.592 1.00 89.25 88 VAL A N 1
ATOM 662 C CA . VAL A 1 88 ? 5.183 -10.641 2.942 1.00 89.25 88 VAL A CA 1
ATOM 663 C C . VAL A 1 88 ? 5.555 -9.719 1.791 1.00 89.25 88 VAL A C 1
ATOM 665 O O . VAL A 1 88 ? 6.269 -10.123 0.874 1.00 89.25 88 VAL A O 1
ATOM 668 N N . SER A 1 89 ? 5.004 -8.514 1.839 1.00 95.75 89 SER A N 1
ATOM 669 C CA . SER A 1 89 ? 5.388 -7.375 1.011 1.00 95.75 89 SER A CA 1
ATOM 670 C C . SER A 1 89 ? 6.545 -6.617 1.674 1.00 95.75 89 SER A C 1
ATOM 672 O O . SER A 1 89 ? 6.963 -6.968 2.782 1.00 95.75 89 SER A O 1
ATOM 674 N N . CYS A 1 90 ? 7.104 -5.627 0.982 1.00 96.50 90 CYS A N 1
ATOM 675 C CA . CYS A 1 90 ? 8.096 -4.731 1.566 1.00 96.50 90 CYS A CA 1
ATOM 676 C C . CYS A 1 90 ? 8.147 -3.381 0.845 1.00 96.50 90 CYS A C 1
ATOM 678 O O . CYS A 1 90 ? 7.656 -3.225 -0.277 1.00 96.50 90 CYS A O 1
ATOM 680 N N . ARG A 1 91 ? 8.905 -2.456 1.434 1.00 96.44 91 ARG A N 1
ATOM 681 C CA . ARG A 1 91 ? 9.480 -1.299 0.753 1.00 96.44 91 ARG A CA 1
ATOM 682 C C . ARG A 1 91 ? 11.010 -1.418 0.704 1.00 96.44 91 ARG A C 1
ATOM 684 O O . ARG A 1 91 ? 11.641 -1.723 1.712 1.00 96.44 91 ARG A O 1
ATOM 691 N N . ASN A 1 92 ? 11.610 -1.119 -0.448 1.00 94.25 92 ASN A N 1
ATOM 692 C CA . ASN A 1 92 ? 13.056 -1.022 -0.664 1.00 94.25 92 ASN A CA 1
ATOM 693 C C . ASN A 1 92 ? 13.387 0.295 -1.390 1.00 94.25 92 ASN A C 1
ATOM 695 O O . ASN A 1 92 ? 13.094 0.448 -2.574 1.00 94.25 92 ASN A O 1
ATOM 699 N N . GLY A 1 93 ? 13.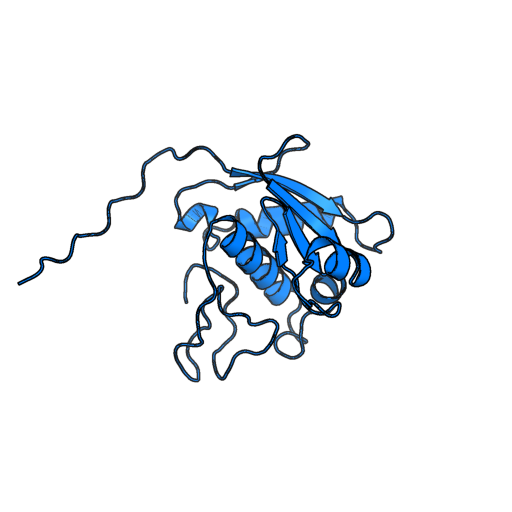956 1.274 -0.679 1.00 95.50 93 GLY A N 1
ATOM 700 C CA . GLY A 1 93 ? 14.116 2.633 -1.213 1.00 95.50 93 GLY A CA 1
ATOM 701 C C . GLY A 1 93 ? 12.758 3.249 -1.570 1.00 95.50 93 GLY A C 1
ATOM 702 O O . GLY A 1 93 ? 11.885 3.315 -0.702 1.00 95.50 93 GLY A O 1
ATOM 703 N N . ASP A 1 94 ? 12.585 3.634 -2.836 1.00 97.06 94 ASP A N 1
ATOM 704 C CA . ASP A 1 94 ? 11.335 4.181 -3.391 1.00 97.06 94 ASP A CA 1
ATOM 705 C C . ASP A 1 94 ? 10.462 3.118 -4.092 1.00 97.06 94 ASP A C 1
ATOM 707 O O . ASP A 1 94 ? 9.467 3.434 -4.751 1.00 97.06 94 ASP A O 1
ATOM 711 N N . LEU A 1 95 ? 10.836 1.838 -3.975 1.00 98.25 95 LEU A N 1
ATOM 712 C CA . LEU A 1 95 ? 10.086 0.707 -4.511 1.00 98.25 95 LEU A CA 1
ATOM 713 C C . LEU A 1 95 ? 9.242 0.056 -3.411 1.00 98.25 95 LEU A C 1
ATOM 715 O O . LEU A 1 95 ? 9.772 -0.537 -2.476 1.00 98.25 95 LEU A O 1
ATOM 719 N N . VAL A 1 96 ? 7.925 0.102 -3.570 1.00 98.62 96 VAL A N 1
ATOM 720 C CA . VAL A 1 96 ? 6.951 -0.688 -2.817 1.00 98.62 96 VAL A CA 1
ATOM 721 C C . VAL A 1 96 ? 6.670 -1.974 -3.590 1.00 98.62 96 VAL A C 1
ATOM 723 O O . VAL A 1 96 ? 6.213 -1.933 -4.731 1.00 98.62 96 VAL A O 1
ATOM 726 N N . VAL A 1 97 ? 6.932 -3.124 -2.975 1.00 98.62 97 VAL A N 1
ATOM 727 C CA . VAL A 1 97 ? 6.716 -4.448 -3.564 1.00 98.62 97 VAL A CA 1
ATOM 728 C C . VAL A 1 97 ? 5.552 -5.127 -2.860 1.00 98.62 97 VAL A C 1
ATOM 730 O O . VAL A 1 97 ? 5.667 -5.548 -1.711 1.00 98.62 97 VAL A O 1
ATOM 733 N N . LEU A 1 98 ? 4.437 -5.277 -3.569 1.00 98.56 98 LEU A N 1
ATOM 734 C CA . LEU A 1 98 ? 3.247 -5.970 -3.095 1.00 98.56 98 LEU A CA 1
ATOM 735 C C . LEU A 1 98 ? 3.290 -7.438 -3.528 1.00 98.56 98 LEU A C 1
ATOM 737 O O . LEU A 1 98 ? 3.315 -7.754 -4.719 1.00 98.56 98 LEU A O 1
ATOM 741 N N . ASN A 1 99 ? 3.274 -8.356 -2.564 1.00 98.06 99 ASN A N 1
ATOM 742 C CA . ASN A 1 99 ? 3.284 -9.788 -2.837 1.00 98.06 99 ASN A CA 1
ATOM 743 C C . ASN A 1 99 ? 1.947 -10.237 -3.460 1.00 98.06 99 ASN A C 1
ATOM 745 O O . ASN A 1 99 ? 0.897 -10.216 -2.811 1.00 98.06 99 ASN A O 1
ATOM 749 N N . ALA A 1 100 ? 1.980 -10.701 -4.708 1.00 97.44 100 ALA A N 1
ATOM 750 C CA . ALA A 1 100 ? 0.792 -11.044 -5.487 1.00 97.44 100 ALA A CA 1
ATOM 751 C C . ALA A 1 100 ? -0.017 -12.206 -4.889 1.00 97.44 100 ALA A C 1
ATOM 753 O O . ALA A 1 100 ? -1.244 -12.225 -5.000 1.00 97.44 100 ALA A O 1
ATOM 754 N N . ARG A 1 101 ? 0.632 -13.152 -4.191 1.00 95.94 101 ARG A N 1
ATOM 755 C CA . ARG A 1 101 ? -0.081 -14.225 -3.477 1.00 95.94 101 ARG A CA 1
ATOM 756 C C . ARG A 1 101 ? -0.954 -13.639 -2.373 1.00 95.94 101 ARG A C 1
ATOM 758 O O . ARG A 1 101 ? -2.091 -14.067 -2.191 1.00 95.94 101 ARG A O 1
ATOM 765 N N . ARG A 1 102 ? -0.427 -12.660 -1.639 1.00 96.75 102 ARG A N 1
ATOM 766 C CA . ARG A 1 102 ? -1.153 -11.974 -0.566 1.00 96.75 102 ARG A CA 1
ATOM 767 C C . ARG A 1 102 ? -2.227 -11.046 -1.106 1.00 96.75 102 ARG A C 1
ATOM 769 O O . ARG A 1 102 ? -3.338 -11.054 -0.591 1.00 96.75 102 ARG A O 1
ATOM 776 N N . TRP A 1 103 ? -1.956 -10.355 -2.205 1.00 97.56 103 TRP A N 1
ATOM 777 C CA . TRP A 1 103 ? -2.976 -9.599 -2.928 1.00 97.56 103 TRP A CA 1
ATOM 778 C C . TRP A 1 103 ? -4.173 -10.464 -3.367 1.00 97.56 103 TRP A C 1
ATOM 780 O O . TRP A 1 103 ? -5.321 -10.015 -3.323 1.00 97.56 103 TRP A O 1
ATOM 790 N N . ALA A 1 104 ? -3.922 -11.701 -3.804 1.00 96.12 104 ALA A N 1
ATOM 791 C CA . ALA A 1 104 ? -4.961 -12.609 -4.287 1.00 96.12 104 ALA A CA 1
ATOM 792 C C . ALA A 1 104 ? -5.718 -13.342 -3.166 1.00 96.12 104 ALA A C 1
ATOM 794 O O . ALA A 1 104 ? -6.916 -13.572 -3.304 1.00 96.12 104 ALA A O 1
ATOM 795 N N . HIS A 1 105 ? -5.036 -13.712 -2.076 1.00 95.31 105 HIS A N 1
ATOM 796 C CA . HIS A 1 105 ? -5.571 -14.658 -1.084 1.00 95.31 105 HIS A CA 1
ATOM 797 C C . HIS A 1 105 ? -5.575 -14.153 0.361 1.00 95.31 105 HIS A C 1
ATOM 799 O O . HIS A 1 105 ? -6.033 -14.873 1.245 1.00 95.31 105 HIS A O 1
ATOM 805 N N . ALA A 1 106 ? -5.056 -12.952 0.616 1.00 96.56 106 ALA A N 1
ATOM 806 C CA . ALA A 1 106 ? -4.890 -12.397 1.953 1.00 96.56 106 ALA A CA 1
ATOM 807 C C . ALA A 1 106 ? -4.090 -13.316 2.910 1.00 96.56 106 ALA A C 1
ATOM 809 O O . ALA A 1 106 ? -3.166 -14.047 2.515 1.00 96.56 106 ALA A O 1
ATOM 810 N N . THR A 1 107 ? -4.402 -13.224 4.201 1.00 94.75 107 THR A N 1
ATOM 811 C CA . THR A 1 107 ? -3.904 -14.083 5.283 1.00 94.75 107 THR A CA 1
ATOM 812 C C . THR A 1 107 ? -5.072 -14.759 5.991 1.00 94.75 107 THR A C 1
ATOM 814 O O . THR A 1 107 ? -6.225 -14.393 5.776 1.00 94.75 107 THR A O 1
ATOM 817 N N . ASP A 1 108 ? -4.797 -15.712 6.881 1.00 93.19 108 ASP A N 1
ATOM 818 C CA . ASP A 1 108 ? -5.851 -16.403 7.642 1.00 93.19 108 ASP A CA 1
ATOM 819 C C . ASP A 1 108 ? -6.703 -15.433 8.471 1.00 93.19 108 ASP A C 1
ATOM 821 O O . ASP A 1 108 ? -7.915 -15.628 8.614 1.00 93.19 108 ASP A O 1
ATOM 825 N N . SER A 1 109 ? -6.070 -14.352 8.943 1.00 93.94 109 SER A N 1
ATOM 826 C CA . SER A 1 109 ? -6.701 -13.238 9.646 1.00 93.94 109 SER A CA 1
ATOM 827 C C . SER A 1 109 ? -7.627 -12.408 8.772 1.00 93.94 109 SER A C 1
ATOM 829 O O . SER A 1 109 ? -8.320 -11.589 9.348 1.00 93.94 109 SER A O 1
ATOM 831 N N . TYR A 1 110 ? -7.654 -12.584 7.448 1.00 96.88 110 TYR A N 1
ATOM 832 C CA . TYR A 1 110 ? -8.456 -11.828 6.473 1.00 96.88 110 TYR A CA 1
ATOM 833 C C . TYR A 1 110 ? -9.093 -12.731 5.393 1.00 96.88 110 TYR A C 1
ATOM 835 O O . TYR A 1 110 ? -9.537 -12.248 4.355 1.00 96.88 110 TYR A O 1
ATOM 843 N N . ARG A 1 111 ? -9.132 -14.054 5.597 1.00 93.56 111 ARG A N 1
ATOM 844 C CA . ARG A 1 111 ? -9.551 -15.031 4.569 1.00 93.56 111 ARG A CA 1
ATOM 845 C C . ARG A 1 111 ? -10.979 -14.828 4.041 1.00 93.56 111 ARG A C 1
ATOM 847 O O . ARG A 1 111 ? -11.295 -15.251 2.937 1.00 93.56 111 ARG A O 1
ATOM 854 N N . ASP A 1 112 ? -11.830 -14.217 4.854 1.00 96.19 112 ASP A N 1
ATOM 855 C CA . ASP A 1 112 ? -13.224 -13.853 4.594 1.00 96.19 112 ASP A CA 1
ATOM 856 C C . ASP A 1 112 ? -13.378 -12.460 3.959 1.00 96.19 112 ASP A C 1
ATOM 858 O O . ASP A 1 112 ? -14.469 -12.121 3.513 1.00 96.19 112 ASP A O 1
ATOM 862 N N . ASP A 1 113 ? -12.307 -11.662 3.893 1.00 97.19 113 ASP A N 1
ATOM 863 C CA . ASP A 1 113 ? -12.333 -10.294 3.373 1.00 97.19 113 ASP A CA 1
ATOM 864 C C . ASP A 1 113 ? -10.989 -9.890 2.734 1.00 97.19 113 ASP A C 1
ATOM 866 O O . ASP A 1 113 ? -10.164 -9.153 3.289 1.00 97.19 113 ASP A O 1
ATOM 870 N N . VAL A 1 114 ? -10.774 -10.394 1.517 1.00 97.38 114 VAL A N 1
ATOM 871 C CA . VAL A 1 114 ? -9.572 -10.110 0.716 1.00 97.38 114 VAL A CA 1
ATOM 872 C C . VAL A 1 114 ? -9.482 -8.631 0.326 1.00 97.38 114 VAL A C 1
ATOM 874 O O . VAL A 1 114 ? -8.379 -8.103 0.186 1.00 97.38 114 VAL A O 1
ATOM 877 N N . LEU A 1 115 ? -10.616 -7.943 0.162 1.00 97.38 115 LEU A N 1
ATOM 878 C CA . LEU A 1 115 ? -10.630 -6.527 -0.209 1.00 97.38 115 LEU A CA 1
ATOM 879 C C . LEU A 1 115 ? -10.072 -5.663 0.924 1.00 97.38 115 LEU A C 1
ATOM 881 O O . LEU A 1 115 ? -9.175 -4.856 0.677 1.00 97.38 115 LEU A O 1
ATOM 885 N N . SER A 1 116 ? -10.503 -5.902 2.166 1.00 98.06 116 SER A N 1
ATOM 886 C CA . SER A 1 116 ? -9.913 -5.257 3.344 1.00 98.06 116 SER A CA 1
ATOM 887 C C . SER A 1 116 ? -8.415 -5.525 3.456 1.00 98.06 116 SER A C 1
ATOM 889 O O . SER A 1 116 ? -7.643 -4.609 3.737 1.00 98.06 116 SER A O 1
ATOM 891 N N . TYR A 1 117 ? -7.965 -6.747 3.163 1.00 98.38 117 TYR A N 1
ATOM 892 C CA . TYR A 1 117 ? -6.533 -7.035 3.177 1.00 98.38 117 TYR A CA 1
ATOM 893 C C . TYR A 1 117 ? -5.749 -6.220 2.142 1.00 98.38 117 TYR A C 1
ATOM 895 O O . TYR A 1 117 ? -4.659 -5.751 2.453 1.00 98.38 117 TYR A O 1
ATOM 903 N N . ARG A 1 118 ? -6.282 -6.010 0.930 1.00 98.62 118 ARG A N 1
ATOM 904 C CA . ARG A 1 118 ? -5.626 -5.167 -0.090 1.00 98.62 118 ARG A CA 1
ATOM 905 C C . ARG A 1 118 ? -5.484 -3.724 0.377 1.00 98.62 118 ARG A C 1
ATOM 907 O O . ARG A 1 118 ? -4.417 -3.145 0.196 1.00 98.62 118 ARG A O 1
ATOM 914 N N . ILE A 1 119 ? -6.523 -3.181 1.013 1.00 98.75 119 ILE A N 1
ATOM 915 C CA . ILE A 1 119 ? -6.497 -1.838 1.605 1.00 98.75 119 ILE A CA 1
ATOM 916 C C . ILE A 1 119 ? -5.381 -1.739 2.653 1.00 98.75 119 ILE A C 1
ATOM 918 O O . ILE A 1 119 ? -4.552 -0.831 2.582 1.00 98.75 119 ILE A O 1
ATOM 922 N N . TYR A 1 120 ? -5.329 -2.697 3.585 1.00 98.69 120 TYR A N 1
ATOM 923 C CA . TYR A 1 120 ? -4.284 -2.757 4.610 1.00 98.69 120 TYR A CA 1
ATOM 924 C C . TYR A 1 120 ? -2.898 -2.855 3.973 1.00 98.69 120 TYR A C 1
ATOM 926 O O . TYR A 1 120 ? -2.025 -2.061 4.299 1.00 98.69 120 TYR A O 1
ATOM 934 N N . LEU A 1 121 ? -2.707 -3.792 3.042 1.00 98.62 121 LEU A N 1
ATOM 935 C CA . LEU A 1 121 ? -1.418 -4.062 2.413 1.00 98.62 121 LEU A CA 1
ATOM 936 C C . LEU A 1 121 ? -0.861 -2.814 1.723 1.00 98.62 121 LEU A C 1
ATOM 938 O O . LEU A 1 121 ? 0.301 -2.470 1.908 1.00 98.62 121 LEU A O 1
ATOM 942 N N . VAL A 1 122 ? -1.697 -2.122 0.946 1.00 98.81 122 VAL A N 1
ATOM 943 C CA . VAL A 1 122 ? -1.305 -0.896 0.244 1.00 98.81 122 VAL A CA 1
ATOM 944 C C . VAL A 1 122 ? -0.966 0.211 1.242 1.00 98.81 122 VAL A C 1
ATOM 946 O O . VAL A 1 122 ? 0.102 0.811 1.133 1.00 98.81 122 VAL A O 1
ATOM 949 N N . ASN A 1 123 ? -1.822 0.462 2.238 1.00 98.69 123 ASN A N 1
ATOM 950 C CA . ASN A 1 123 ? -1.564 1.507 3.230 1.00 98.69 123 ASN A CA 1
ATOM 951 C C . ASN A 1 123 ? -0.345 1.208 4.111 1.00 98.69 123 ASN A C 1
ATOM 953 O O . ASN A 1 123 ? 0.382 2.135 4.454 1.00 98.69 123 ASN A O 1
ATOM 957 N N . HIS A 1 124 ? -0.098 -0.053 4.459 1.00 98.69 124 HIS A N 1
ATOM 958 C CA . HIS A 1 124 ? 1.053 -0.462 5.259 1.00 98.69 124 HIS A CA 1
ATOM 959 C C . HIS A 1 124 ? 2.366 -0.190 4.516 1.00 98.69 124 HIS A C 1
ATOM 961 O O . HIS A 1 124 ? 3.251 0.491 5.030 1.00 98.69 124 HIS A O 1
ATOM 967 N N . GLU A 1 125 ? 2.478 -0.653 3.269 1.00 98.62 125 GLU A N 1
ATOM 968 C CA . GLU A 1 125 ? 3.715 -0.485 2.502 1.00 98.62 125 GLU A CA 1
ATOM 969 C C . GLU A 1 125 ? 3.936 0.959 2.032 1.00 98.62 125 GLU A C 1
ATOM 971 O O . GLU A 1 125 ? 5.070 1.441 2.001 1.00 98.62 125 GLU A O 1
ATOM 976 N N . VAL A 1 126 ? 2.864 1.696 1.723 1.00 98.50 126 VAL A N 1
ATOM 977 C CA . VAL A 1 126 ? 2.969 3.141 1.467 1.00 98.50 126 VAL A CA 1
ATOM 978 C C . VAL A 1 126 ? 3.283 3.910 2.753 1.00 98.50 126 VAL A C 1
ATOM 980 O O . VAL A 1 126 ? 4.020 4.890 2.704 1.00 98.50 126 VAL A O 1
ATOM 983 N N . GLY A 1 127 ? 2.830 3.441 3.916 1.00 98.19 127 GLY A N 1
ATOM 984 C CA . GLY A 1 127 ? 3.274 3.962 5.208 1.00 98.19 127 GLY A CA 1
ATOM 985 C C . GLY A 1 127 ? 4.789 3.836 5.367 1.00 98.19 127 GLY A C 1
ATOM 986 O O . GLY A 1 127 ? 5.456 4.825 5.676 1.00 98.19 127 GLY A O 1
ATOM 987 N N . HIS A 1 128 ? 5.362 2.670 5.041 1.00 98.06 128 HIS A N 1
ATOM 988 C CA . HIS A 1 128 ? 6.820 2.492 5.016 1.00 98.06 128 HIS A CA 1
ATOM 989 C C . HIS A 1 128 ? 7.505 3.454 4.046 1.00 98.06 128 HIS A C 1
ATOM 991 O O . HIS A 1 128 ? 8.544 4.017 4.396 1.00 98.06 128 HIS A O 1
ATOM 997 N N . LEU A 1 129 ? 6.954 3.662 2.845 1.00 97.38 129 LEU A N 1
ATOM 998 C CA . LEU A 1 129 ? 7.465 4.635 1.865 1.00 97.38 129 LEU A CA 1
ATOM 999 C C . LEU A 1 129 ? 7.479 6.067 2.429 1.00 97.38 129 LEU A C 1
ATOM 1001 O O . LEU A 1 129 ? 8.437 6.804 2.210 1.00 97.38 129 LEU A O 1
ATOM 1005 N N . LEU A 1 130 ? 6.459 6.435 3.204 1.00 96.06 130 LEU A N 1
ATOM 1006 C CA . LEU A 1 130 ? 6.344 7.729 3.885 1.00 96.06 130 LEU A CA 1
ATOM 1007 C C . LEU A 1 130 ? 7.180 7.822 5.176 1.00 96.06 130 LEU A C 1
ATOM 1009 O O . LEU A 1 130 ? 7.195 8.860 5.832 1.00 96.06 130 LEU A O 1
ATOM 1013 N N . GLY A 1 131 ? 7.913 6.763 5.533 1.00 95.81 131 GLY A N 1
ATOM 1014 C CA . GLY A 1 131 ? 8.811 6.739 6.690 1.00 95.81 131 GLY A CA 1
ATOM 1015 C C . GLY A 1 131 ? 8.150 6.312 8.001 1.00 95.81 131 GLY A C 1
ATOM 1016 O O . GLY A 1 131 ? 8.741 6.494 9.064 1.00 95.81 131 GLY A O 1
ATOM 1017 N N . ARG A 1 132 ? 6.945 5.735 7.952 1.00 97.00 132 ARG A N 1
ATOM 1018 C CA . ARG A 1 132 ? 6.283 5.145 9.120 1.00 97.00 132 ARG A CA 1
ATOM 1019 C C . ARG A 1 132 ? 6.907 3.781 9.423 1.00 97.00 132 ARG A C 1
ATOM 1021 O O . ARG A 1 132 ? 7.031 2.950 8.533 1.00 97.00 132 ARG A O 1
ATOM 1028 N N . GLY A 1 133 ? 7.335 3.576 10.667 1.00 96.62 133 GLY A N 1
ATOM 1029 C CA . GLY A 1 133 ? 7.825 2.283 11.153 1.00 96.62 133 GLY A CA 1
ATOM 1030 C C . GLY A 1 133 ? 6.681 1.392 11.629 1.00 96.62 133 GLY A C 1
ATOM 1031 O O . GLY A 1 133 ? 5.544 1.845 11.712 1.00 96.62 133 GLY A O 1
ATOM 1032 N N . HIS A 1 134 ? 6.984 0.134 11.958 1.00 97.44 134 HIS A N 1
ATOM 1033 C CA . HIS A 1 134 ? 5.985 -0.748 12.556 1.00 97.44 134 HIS A CA 1
ATOM 1034 C C . HIS A 1 134 ? 5.504 -0.237 13.918 1.00 97.44 134 HIS A C 1
ATOM 1036 O O . HIS A 1 134 ? 6.273 0.339 14.686 1.00 97.44 134 HIS A O 1
ATOM 1042 N N . GLU A 1 135 ? 4.250 -0.546 14.221 1.00 97.75 135 GLU A N 1
ATOM 1043 C CA . GLU A 1 135 ? 3.615 -0.307 15.515 1.00 97.75 135 GLU A CA 1
ATOM 1044 C C . GLU A 1 135 ? 3.102 -1.632 16.095 1.00 97.75 135 GLU A C 1
ATOM 1046 O O . GLU A 1 135 ? 2.898 -2.608 15.370 1.00 97.75 135 GLU A O 1
ATOM 1051 N N . GLU A 1 136 ? 2.906 -1.687 17.408 1.00 96.69 136 GLU A N 1
ATOM 1052 C CA . GLU A 1 136 ? 2.401 -2.883 18.087 1.00 96.69 136 GLU A CA 1
ATOM 1053 C C . GLU A 1 136 ? 0.884 -2.814 18.289 1.00 96.69 136 GLU A C 1
ATOM 1055 O O . GLU A 1 136 ? 0.291 -1.736 18.307 1.00 96.69 136 GLU A O 1
ATOM 1060 N N . CYS A 1 137 ? 0.244 -3.973 18.468 1.00 97.31 137 CYS A N 1
ATOM 1061 C CA . CYS A 1 137 ? -1.155 -4.020 18.883 1.00 97.31 137 CYS A CA 1
ATOM 1062 C C . CYS A 1 137 ? -1.309 -3.368 20.274 1.00 97.31 137 CYS A C 1
ATOM 1064 O O . CYS A 1 137 ? -0.712 -3.862 21.233 1.00 97.31 137 CYS A O 1
ATOM 1066 N N . PRO A 1 138 ? -2.128 -2.308 20.433 1.00 95.88 138 PRO A N 1
ATOM 1067 C CA . PRO A 1 138 ? -2.275 -1.612 21.714 1.00 95.88 138 PRO A CA 1
ATOM 1068 C C . PRO A 1 138 ? -3.026 -2.428 22.774 1.00 95.88 138 PRO A C 1
ATOM 1070 O O . PRO A 1 138 ? -3.011 -2.074 23.952 1.00 95.88 138 PRO A O 1
ATOM 1073 N N . GLY A 1 139 ? -3.718 -3.500 22.379 1.00 96.56 139 GLY A N 1
ATOM 1074 C CA . GLY A 1 139 ? -4.395 -4.397 23.307 1.00 96.56 139 GLY A CA 1
ATOM 1075 C C . GLY A 1 139 ? -5.525 -5.201 22.675 1.00 96.56 139 GLY A C 1
ATOM 1076 O O . GLY A 1 139 ? -6.043 -4.884 21.603 1.00 96.56 139 GLY A O 1
ATOM 1077 N N . GLN A 1 140 ? -5.944 -6.251 23.378 1.00 97.19 140 GLN A N 1
ATOM 1078 C CA . GLN A 1 140 ? -6.995 -7.147 22.913 1.00 97.19 140 GLN A CA 1
ATOM 1079 C C . GLN A 1 140 ? -8.304 -6.394 22.628 1.00 97.19 140 GLN A C 1
ATOM 1081 O O . GLN A 1 140 ? -8.808 -5.641 23.458 1.00 97.19 140 GLN A O 1
ATOM 1086 N N . GLY A 1 141 ? -8.876 -6.623 21.446 1.00 96.38 141 GLY A N 1
ATOM 1087 C CA . GLY A 1 141 ? -10.125 -6.004 21.007 1.00 96.38 141 GLY A CA 1
ATOM 1088 C C . GLY A 1 141 ? -10.000 -4.542 20.565 1.00 96.38 141 GLY A C 1
ATOM 1089 O O . GLY A 1 141 ? -10.977 -3.991 20.049 1.00 96.38 141 GLY A O 1
ATOM 1090 N N . LEU A 1 142 ? -8.833 -3.910 20.703 1.00 97.06 142 LEU A N 1
ATOM 1091 C CA . LEU A 1 142 ? -8.584 -2.574 20.161 1.00 97.06 142 LEU A CA 1
ATOM 1092 C C . LEU A 1 142 ? -8.279 -2.649 18.656 1.00 97.06 142 LEU A C 1
ATOM 1094 O O . LEU A 1 142 ? -7.892 -3.714 18.170 1.00 97.06 142 LEU A O 1
ATOM 1098 N N . PRO A 1 143 ? -8.508 -1.576 17.882 1.00 97.44 143 PRO A N 1
ATOM 1099 C CA . PRO A 1 143 ? -8.068 -1.521 16.493 1.00 97.44 143 PRO A CA 1
ATOM 1100 C C . PRO A 1 143 ? -6.548 -1.693 16.397 1.00 97.44 143 PRO A C 1
ATOM 1102 O O . PRO A 1 143 ? -5.797 -1.104 17.168 1.00 97.44 143 PRO A O 1
ATOM 1105 N N . ALA A 1 144 ? -6.098 -2.502 15.445 1.00 98.19 144 ALA A N 1
ATOM 1106 C CA . ALA A 1 144 ? -4.693 -2.556 15.074 1.00 98.19 144 ALA A CA 1
ATOM 1107 C C . ALA A 1 144 ? -4.253 -1.211 14.462 1.00 98.19 144 ALA A C 1
ATOM 1109 O O . ALA A 1 144 ? -4.961 -0.667 13.613 1.00 98.19 144 ALA A O 1
ATOM 1110 N N . PRO A 1 145 ? -3.066 -0.678 14.770 1.00 98.06 145 PRO A N 1
ATOM 1111 C CA . PRO A 1 145 ? -2.468 0.335 13.914 1.00 98.06 145 PRO A CA 1
ATOM 1112 C C . PRO A 1 145 ? -2.306 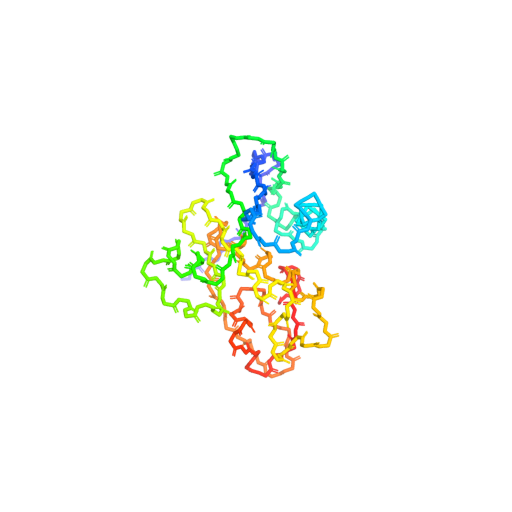-0.228 12.495 1.00 98.06 145 PRO A C 1
ATOM 1114 O O . PRO A 1 145 ? -1.976 -1.407 12.319 1.00 98.06 145 PRO A O 1
ATOM 1117 N N . VAL A 1 146 ? -2.497 0.587 11.454 1.00 98.44 146 VAL A N 1
ATOM 1118 C CA . VAL A 1 146 ? -2.253 0.124 10.069 1.00 98.44 146 VAL A CA 1
ATOM 1119 C C . VAL A 1 146 ? -0.788 -0.285 9.867 1.00 98.44 146 VAL A C 1
ATOM 1121 O O . VAL A 1 146 ? -0.480 -1.159 9.058 1.00 98.44 146 VAL A O 1
ATOM 1124 N N . MET A 1 147 ? 0.110 0.302 10.664 1.00 98.25 147 MET A N 1
ATOM 1125 C CA . MET A 1 147 ? 1.525 -0.042 10.705 1.00 98.25 147 MET A CA 1
ATOM 1126 C C . MET A 1 147 ? 1.850 -1.251 11.591 1.00 98.25 147 MET A C 1
ATOM 1128 O O . MET A 1 147 ? 3.001 -1.685 11.612 1.00 98.25 147 MET A O 1
ATOM 1132 N N . GLN A 1 148 ? 0.873 -1.874 12.261 1.00 98.00 148 GLN A N 1
ATOM 1133 C CA . GLN A 1 148 ? 1.071 -3.234 12.762 1.00 98.00 148 GLN A CA 1
ATOM 1134 C C . GLN A 1 148 ? 1.332 -4.163 11.578 1.00 98.00 148 GLN A C 1
ATOM 1136 O O . GLN A 1 148 ? 0.709 -4.055 10.519 1.00 98.00 148 GLN A O 1
ATOM 1141 N N . GLN A 1 149 ? 2.247 -5.112 11.750 1.00 96.12 149 GLN A N 1
ATOM 1142 C CA . GLN A 1 149 ? 2.540 -6.121 10.738 1.00 96.12 149 GLN A CA 1
ATOM 1143 C C . GLN A 1 149 ? 1.451 -7.216 10.720 1.00 96.12 149 GLN A C 1
ATOM 1145 O O . GLN A 1 149 ? 1.700 -8.391 10.993 1.00 96.12 149 GLN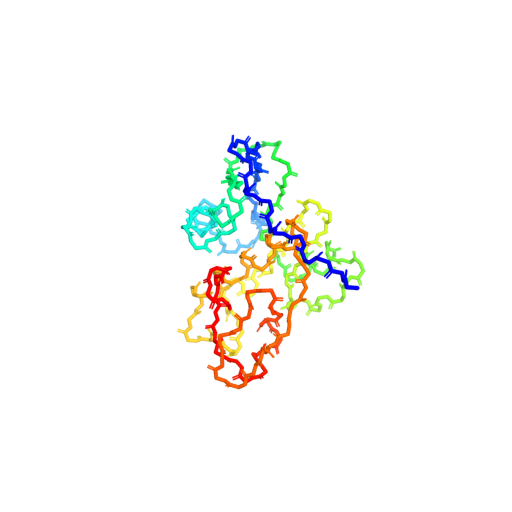 A O 1
ATOM 1150 N N . GLN A 1 150 ? 0.216 -6.822 10.382 1.00 97.06 150 GLN A N 1
ATOM 1151 C CA . GLN A 1 150 ? -0.990 -7.660 10.422 1.00 97.06 150 GLN A CA 1
ATOM 1152 C C . GLN A 1 150 ? -0.924 -8.882 9.494 1.00 97.06 150 GLN A C 1
ATOM 1154 O O . GLN A 1 150 ? -1.681 -9.842 9.664 1.00 97.06 150 GLN A O 1
ATOM 1159 N N . THR A 1 151 ? 0.004 -8.889 8.527 1.00 95.25 151 THR A N 1
ATOM 1160 C CA . THR A 1 151 ? 0.296 -10.071 7.705 1.00 95.25 151 THR A CA 1
ATOM 1161 C C . THR A 1 151 ? 0.790 -11.264 8.540 1.00 95.25 151 THR A C 1
ATOM 1163 O O . THR A 1 151 ? 0.550 -12.410 8.150 1.00 95.25 151 THR A O 1
ATOM 1166 N N . TYR A 1 152 ? 1.437 -11.025 9.689 1.00 94.38 152 TYR A N 1
ATOM 1167 C CA . TYR A 1 152 ? 1.858 -12.085 10.617 1.00 94.38 152 TYR A CA 1
ATOM 1168 C C . TYR A 1 152 ? 0.802 -12.451 11.663 1.00 94.38 152 TYR A C 1
ATOM 1170 O O . TYR A 1 152 ? 0.832 -13.564 12.181 1.00 94.38 152 TYR A O 1
ATOM 1178 N N . GLY A 1 153 ? -0.145 -11.561 11.944 1.00 94.75 153 GLY A N 1
ATOM 1179 C CA . GLY A 1 153 ? -1.148 -11.765 12.982 1.00 94.75 153 GLY A CA 1
ATOM 1180 C C . GLY A 1 153 ? -1.662 -10.439 13.524 1.00 94.75 153 GLY A C 1
ATOM 1181 O O . GLY A 1 153 ? -1.081 -9.392 13.268 1.00 94.75 153 GLY A O 1
ATOM 1182 N N . LEU A 1 154 ? -2.782 -10.487 14.244 1.00 96.56 154 LEU A N 1
ATOM 1183 C CA . LEU A 1 154 ? -3.376 -9.302 14.872 1.00 96.56 154 LEU A CA 1
ATOM 1184 C C . LEU A 1 154 ? -3.064 -9.200 16.369 1.00 96.56 154 LEU A C 1
ATOM 1186 O O . LEU A 1 154 ? -3.392 -8.189 16.974 1.00 96.56 154 LEU A O 1
ATOM 1190 N N . ASP A 1 155 ? -2.463 -10.224 16.978 1.00 95.50 155 ASP A N 1
ATOM 1191 C CA . ASP A 1 155 ? -2.061 -10.219 18.395 1.00 95.50 155 ASP A CA 1
ATOM 1192 C C . ASP A 1 155 ? -3.195 -9.836 19.367 1.00 95.50 155 ASP A C 1
ATOM 1194 O O . ASP A 1 155 ? -2.994 -9.199 20.395 1.00 95.50 155 ASP A O 1
ATOM 1198 N N . GLY A 1 156 ? -4.426 -10.229 19.027 1.00 96.00 156 GLY A N 1
ATOM 1199 C CA . GLY A 1 156 ? -5.633 -9.926 19.798 1.00 96.00 156 GLY A CA 1
ATOM 1200 C C . GLY A 1 156 ? -6.341 -8.629 19.399 1.00 96.00 156 GLY A C 1
ATOM 1201 O O . GLY A 1 156 ? -7.495 -8.447 19.794 1.00 96.00 156 GLY A O 1
ATOM 1202 N N . CYS A 1 157 ? -5.724 -7.764 18.592 1.00 97.75 157 CYS A N 1
ATOM 1203 C CA . CYS A 1 157 ? -6.384 -6.595 18.018 1.00 97.75 157 CYS A CA 1
ATOM 1204 C C . CYS A 1 157 ? -7.461 -6.981 16.992 1.00 97.75 157 CYS A C 1
ATOM 1206 O O . CYS A 1 157 ? -7.487 -8.077 16.424 1.00 97.75 157 CYS A O 1
ATOM 1208 N N . ARG A 1 158 ? -8.371 -6.043 16.731 1.00 97.38 158 ARG A N 1
ATOM 1209 C CA . ARG A 1 158 ? -9.301 -6.099 15.602 1.00 97.38 158 ARG A CA 1
ATOM 1210 C C . ARG A 1 158 ? -8.625 -5.558 14.348 1.00 97.38 158 ARG A C 1
ATOM 1212 O O . ARG A 1 158 ? -7.803 -4.648 14.422 1.00 97.38 158 ARG A O 1
ATOM 1219 N N . ARG A 1 159 ? -9.035 -6.086 13.192 1.00 97.19 159 ARG A N 1
ATOM 1220 C CA . ARG A 1 159 ? -8.637 -5.578 11.873 1.00 97.19 159 ARG A CA 1
ATOM 1221 C C . ARG A 1 159 ? -8.847 -4.066 11.807 1.00 97.19 159 ARG A C 1
ATOM 1223 O O . ARG A 1 159 ? -9.939 -3.584 12.109 1.00 97.19 159 ARG A O 1
ATOM 1230 N N . ASN A 1 160 ? -7.830 -3.354 11.350 1.00 97.75 160 ASN A N 1
ATOM 1231 C CA . ASN A 1 160 ? -7.960 -1.987 10.876 1.00 97.75 160 ASN A CA 1
ATOM 1232 C C . ASN A 1 160 ? -7.004 -1.806 9.700 1.00 97.75 160 ASN A C 1
ATOM 1234 O O . ASN A 1 160 ? -5.823 -2.130 9.775 1.00 97.75 160 ASN A O 1
ATOM 1238 N N . VAL A 1 161 ? -7.552 -1.325 8.596 1.00 98.19 161 VAL A N 1
ATOM 1239 C CA . VAL A 1 161 ? -6.877 -1.289 7.298 1.00 98.19 161 VAL A CA 1
ATOM 1240 C C . VAL A 1 161 ? -6.477 0.131 6.901 1.00 98.19 161 VAL A C 1
ATOM 1242 O O . VAL A 1 161 ? -5.834 0.322 5.871 1.00 98.19 161 VAL A O 1
ATOM 1245 N N . TRP A 1 162 ? -6.851 1.118 7.719 1.00 98.25 162 TRP A N 1
ATOM 1246 C CA . TRP A 1 162 ? -6.683 2.532 7.434 1.00 98.25 162 TRP A CA 1
ATOM 1247 C C . TRP A 1 162 ? -5.768 3.211 8.461 1.00 98.25 162 TRP A C 1
ATOM 1249 O O . TRP A 1 162 ? -5.851 2.909 9.654 1.00 98.25 162 TRP A O 1
ATOM 1259 N N . PRO A 1 163 ? -4.945 4.177 8.027 1.00 95.31 163 PRO A N 1
ATOM 1260 C CA . PRO A 1 163 ? -4.220 5.078 8.922 1.00 95.31 163 PRO A CA 1
ATOM 1261 C C . PRO A 1 163 ? -5.131 5.845 9.886 1.00 95.31 163 PRO A C 1
ATOM 1263 O O . PRO A 1 163 ? -4.799 6.013 11.056 1.00 95.31 163 PRO A O 1
ATOM 1266 N N . SER A 1 164 ? -6.302 6.294 9.423 1.00 81.12 164 SER A N 1
ATOM 1267 C CA . SER A 1 164 ? -7.288 6.915 10.305 1.00 81.12 164 SER A CA 1
ATOM 1268 C C . SER A 1 164 ? -8.030 5.845 11.117 1.00 81.12 164 SER A C 1
ATOM 1270 O O . SER A 1 164 ? -8.773 5.051 10.538 1.00 81.12 164 SER A O 1
ATOM 1272 N N . GLY A 1 165 ? -7.890 5.847 12.443 1.00 64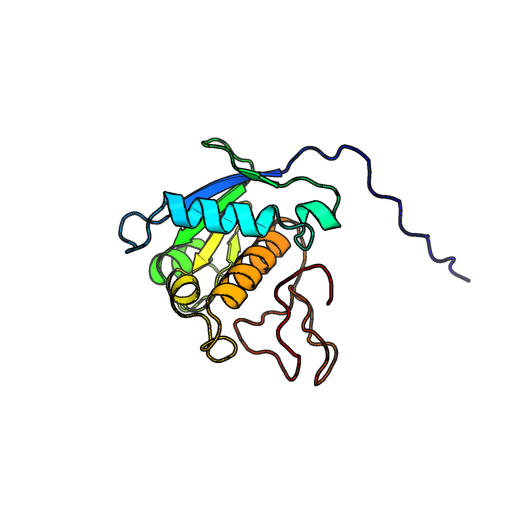.50 165 GLY A N 1
ATOM 1273 C CA . GLY A 1 165 ? -8.678 4.980 13.333 1.00 64.50 165 GLY A CA 1
ATOM 1274 C C . GLY A 1 165 ? -7.933 3.797 13.959 1.00 64.50 165 GLY A C 1
ATOM 1275 O O . GLY A 1 165 ? -8.597 2.877 14.443 1.00 64.50 165 GLY A O 1
ATOM 1276 N N . GLY A 1 166 ? -6.595 3.832 13.949 1.00 51.06 166 GLY A N 1
ATOM 1277 C CA . GLY A 1 166 ? -5.765 3.122 14.931 1.00 51.06 166 GLY A CA 1
ATOM 1278 C C . GLY A 1 166 ? -5.780 3.829 16.280 1.00 51.06 166 GLY A C 1
ATOM 1279 O O . GLY A 1 166 ? -5.846 5.081 16.272 1.00 51.06 166 GLY A O 1
#

Radius of gyration: 16.21 Å; Cα contacts (8 Å, |Δi|>4): 310; chains: 1; bounding box: 31×40×50 Å

Nearest PDB structures (foldseek):
  2xs3-assembly2_B  TM=6.142E-01  e=2.712E-02  Tannerella forsythia
  4on1-assembly2_B  TM=4.269E-01  e=2.930E-01  Bacteroides fragilis
  8h3y-assembly3_C  TM=3.931E-01  e=2.567E-01  Bacteroides fragilis
  4fxo-assembly1_D  TM=3.023E-01  e=1.175E+00  Homo sapiens
  4fxo-assembly1_C  TM=2.897E-01  e=1.530E+00  Homo sapiens